Protein AF-A0A950DC58-F1 (afdb_monomer_lite)

Secondary structure (DSSP, 8-state):
--HHHHHHHHHHHHHHH---HHHHHHHHT--HHHHH------TTHHHHHHHHHHHHHH-TT--HHHHHHHHHHTT----HHHHHH-

Sequence (86 aa):
MSPDQQRAAADYLSEHYGVSQRRICRVMGRSRSVLRYSRTYRADEPALERDMKRLARRHPRYGYRRIHALLLRAGWSVNLKRVRRL

Foldseek 3Di:
DDLVVLLVQLVVCCVPPVDDSVVSCVVVVHDPCSNPDDDDDDPCVVVLVVLLVVVCVVPVPDDLVVSVVVCVVVVDPDDSVVSNVD

Structure (mmCIF, N/CA/C/O backbone):
data_AF-A0A950DC58-F1
#
_entry.id   AF-A0A950DC58-F1
#
loop_
_atom_site.group_PDB
_atom_site.id
_atom_site.type_symbol
_atom_site.label_atom_id
_atom_site.label_alt_id
_atom_site.label_comp_id
_atom_site.label_asym_id
_atom_site.label_entity_id
_atom_site.label_seq_id
_atom_site.pdbx_PDB_ins_code
_atom_site.Cartn_x
_atom_site.Cartn_y
_atom_site.Cartn_z
_atom_site.occupancy
_atom_site.B_iso_or_equiv
_atom_site.auth_seq_id
_atom_site.auth_comp_id
_atom_site.auth_asym_id
_atom_site.auth_atom_id
_atom_site.pdbx_PDB_model_num
ATOM 1 N N . MET A 1 1 ? 3.594 -5.425 22.046 1.00 70.25 1 MET A N 1
ATOM 2 C CA . MET A 1 1 ? 2.499 -5.823 21.134 1.00 70.25 1 MET A CA 1
ATOM 3 C C . MET A 1 1 ? 2.479 -4.914 19.920 1.00 70.25 1 MET A C 1
ATOM 5 O O . MET A 1 1 ? 2.388 -3.701 20.102 1.00 70.25 1 MET A O 1
ATOM 9 N N . SER A 1 2 ? 2.548 -5.481 18.716 1.00 84.12 2 SER A N 1
ATOM 10 C CA . SER A 1 2 ? 2.392 -4.735 17.460 1.00 84.12 2 SER A CA 1
ATOM 11 C C . SER A 1 2 ? 0.956 -4.199 17.297 1.00 84.12 2 SER A C 1
ATOM 13 O O . SER A 1 2 ? 0.038 -4.708 17.947 1.00 84.12 2 SER A O 1
ATOM 15 N N . PRO A 1 3 ? 0.720 -3.184 16.444 1.00 83.88 3 PRO A N 1
ATOM 16 C CA . PRO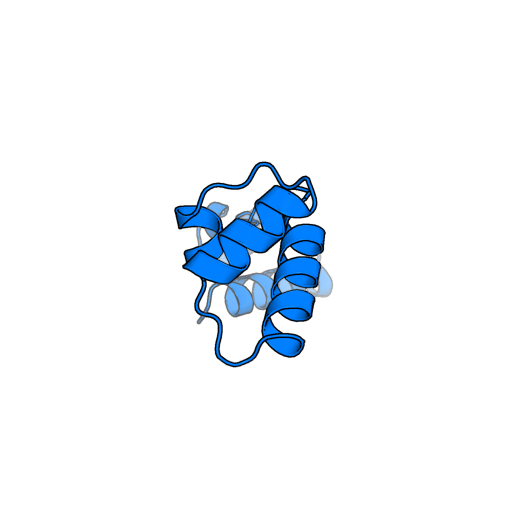 A 1 3 ? -0.632 -2.705 16.145 1.00 83.88 3 PRO A CA 1
ATOM 17 C C . PRO A 1 3 ? -1.567 -3.811 15.639 1.00 83.88 3 PRO A C 1
ATOM 19 O O . PRO A 1 3 ? -2.731 -3.844 16.025 1.00 83.88 3 PRO A O 1
ATOM 22 N N . ASP A 1 4 ? -1.053 -4.758 14.849 1.00 85.94 4 ASP A N 1
ATOM 23 C CA . ASP A 1 4 ? -1.846 -5.884 14.343 1.00 85.94 4 ASP A CA 1
ATOM 24 C C . ASP A 1 4 ? -2.240 -6.857 15.459 1.00 85.94 4 ASP A C 1
ATOM 26 O O . ASP A 1 4 ? -3.394 -7.269 15.530 1.00 85.94 4 ASP A O 1
ATOM 30 N N . GLN A 1 5 ? -1.337 -7.138 16.408 1.00 88.12 5 GLN A N 1
ATOM 31 C CA . GLN A 1 5 ? -1.670 -7.926 17.602 1.00 88.12 5 GLN A CA 1
ATOM 32 C C . GLN A 1 5 ? -2.739 -7.240 18.464 1.00 88.12 5 GLN A C 1
ATOM 34 O O . GLN A 1 5 ? -3.565 -7.909 19.077 1.00 88.12 5 GLN A O 1
ATOM 39 N N . GLN A 1 6 ? -2.736 -5.904 18.527 1.00 87.06 6 GLN A N 1
ATOM 40 C CA . GLN A 1 6 ? -3.758 -5.155 19.262 1.00 87.06 6 GLN A CA 1
ATOM 41 C C . GLN A 1 6 ? -5.123 -5.219 18.571 1.00 87.06 6 GLN A C 1
ATOM 43 O O . GLN A 1 6 ? -6.131 -5.344 19.259 1.00 87.06 6 GLN A O 1
ATOM 48 N N . ARG A 1 7 ? -5.171 -5.158 17.234 1.00 87.44 7 ARG 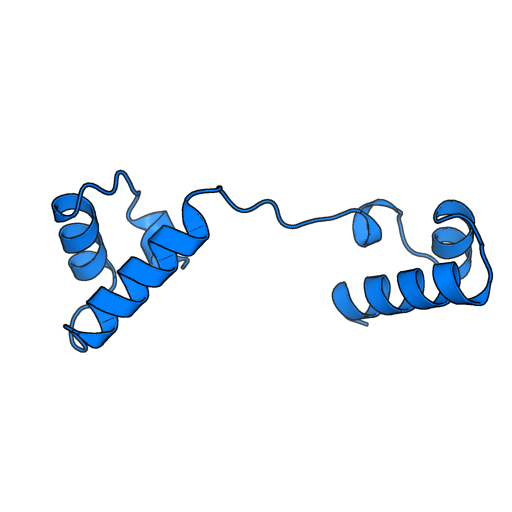A N 1
ATOM 49 C CA . ARG A 1 7 ? -6.425 -5.341 16.488 1.00 87.44 7 ARG A CA 1
ATOM 50 C C . ARG A 1 7 ? -6.972 -6.753 16.658 1.00 87.44 7 ARG A C 1
ATOM 52 O O . ARG A 1 7 ? -8.109 -6.884 17.080 1.00 87.44 7 ARG A O 1
ATOM 59 N N . ALA A 1 8 ? -6.132 -7.774 16.488 1.00 89.62 8 ALA A N 1
ATOM 60 C CA . ALA A 1 8 ? -6.536 -9.167 16.682 1.00 89.62 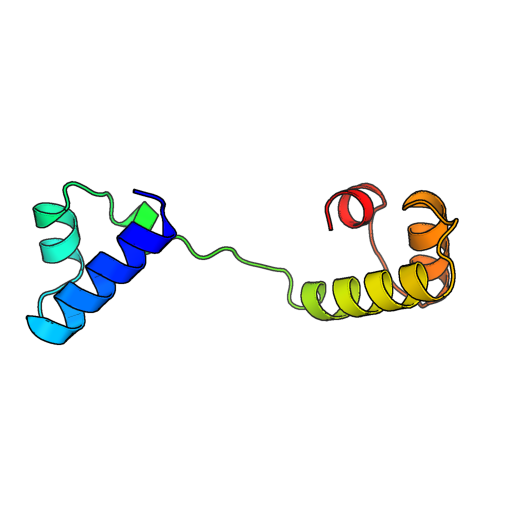8 ALA A CA 1
ATOM 61 C C . ALA A 1 8 ? -7.099 -9.426 18.092 1.00 89.62 8 ALA A C 1
ATOM 63 O O . ALA A 1 8 ? -8.130 -10.072 18.245 1.00 89.62 8 ALA A O 1
ATOM 64 N N . ALA A 1 9 ? -6.464 -8.869 19.131 1.00 90.88 9 ALA A N 1
ATOM 65 C CA . ALA A 1 9 ? -6.978 -8.959 20.496 1.00 90.88 9 ALA A CA 1
ATOM 66 C C . ALA A 1 9 ? -8.318 -8.222 20.675 1.00 90.88 9 ALA A C 1
ATOM 68 O O . ALA A 1 9 ? -9.192 -8.701 21.393 1.00 90.88 9 ALA A O 1
ATOM 69 N N . ALA A 1 10 ? -8.498 -7.066 20.031 1.00 90.19 10 ALA A N 1
ATOM 70 C CA . ALA A 1 10 ? -9.760 -6.337 20.074 1.00 90.19 10 ALA A CA 1
ATOM 71 C C . ALA A 1 10 ? -10.888 -7.089 19.351 1.00 90.19 10 ALA A C 1
ATOM 73 O O . ALA A 1 10 ? -11.997 -7.149 19.876 1.00 90.19 10 ALA A O 1
ATOM 74 N N . ASP A 1 11 ? -10.600 -7.687 18.196 1.00 90.81 11 ASP A N 1
ATOM 75 C CA . ASP A 1 11 ? -11.562 -8.478 17.427 1.00 90.81 11 ASP A CA 1
ATOM 76 C C . ASP A 1 11 ? -11.993 -9.718 18.223 1.00 90.81 11 ASP A C 1
ATOM 78 O O . ASP A 1 11 ? -13.190 -9.930 18.416 1.00 90.81 11 ASP A O 1
ATOM 82 N N . TYR A 1 12 ? -11.034 -10.436 18.823 1.00 93.00 12 TYR A N 1
ATOM 83 C CA . TYR A 1 12 ? -11.302 -11.560 19.727 1.00 93.00 12 TYR A CA 1
ATOM 84 C C . TYR A 1 12 ? -12.235 -11.172 20.885 1.00 93.00 12 TYR A C 1
ATOM 86 O O . TYR A 1 12 ? -13.211 -11.865 21.168 1.00 93.00 12 TYR A O 1
ATOM 94 N N . LEU A 1 13 ? -11.972 -10.038 21.546 1.00 92.81 13 LEU A N 1
ATOM 95 C CA . LEU A 1 13 ? -12.807 -9.559 22.651 1.00 92.81 13 LEU A CA 1
ATOM 96 C C . LEU A 1 13 ? -14.215 -9.156 22.192 1.00 92.81 13 LEU A C 1
ATOM 98 O O . LEU A 1 13 ? -15.181 -9.356 22.929 1.00 92.81 13 LEU A O 1
ATOM 102 N N . SER A 1 14 ? -14.337 -8.576 20.998 1.00 90.94 14 SER A N 1
ATOM 103 C CA . SER A 1 14 ? -15.632 -8.215 20.423 1.00 90.94 14 SER A CA 1
ATOM 104 C C . SER A 1 14 ? -16.465 -9.454 20.104 1.00 90.94 14 SER A C 1
ATOM 106 O O . SER A 1 14 ? -17.656 -9.466 20.402 1.00 90.94 14 SER A O 1
ATOM 108 N N . GLU A 1 15 ? -15.845 -10.481 19.523 1.00 93.00 15 GLU A N 1
ATOM 109 C CA . GLU A 1 15 ? -16.504 -11.719 19.104 1.00 93.00 15 GLU A CA 1
ATOM 110 C C . GLU A 1 15 ? -16.907 -12.596 20.297 1.00 93.00 15 GLU A C 1
ATOM 112 O O . GLU A 1 15 ? -18.050 -13.033 20.374 1.00 93.00 15 GLU A O 1
ATOM 117 N N . HIS A 1 16 ? -16.012 -12.798 21.272 1.00 95.38 16 HIS A N 1
ATOM 118 C CA . HIS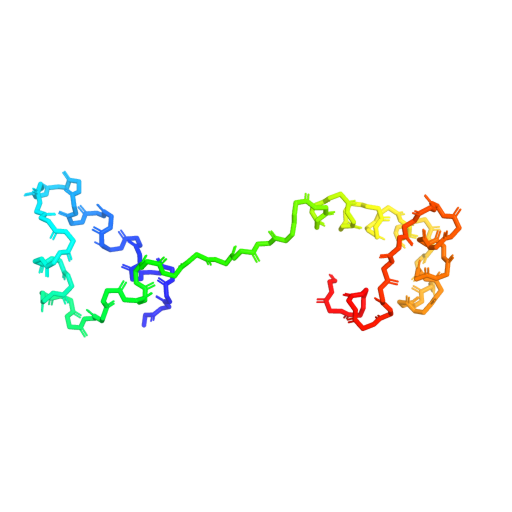 A 1 16 ? -16.288 -13.674 22.419 1.00 95.38 16 HIS A CA 1
ATOM 119 C C . HIS A 1 16 ? -17.206 -13.055 23.477 1.00 95.38 16 HIS A C 1
ATOM 121 O O . HIS A 1 16 ? -17.931 -13.779 24.154 1.00 95.38 16 HIS A O 1
ATOM 127 N N . TYR A 1 17 ? -17.170 -11.730 23.658 1.00 92.69 17 TYR A N 1
ATOM 128 C CA . TYR A 1 17 ? -17.891 -11.071 24.756 1.00 92.69 17 TYR A CA 1
ATOM 129 C C . TYR A 1 17 ? -18.993 -10.112 24.287 1.00 92.69 17 TYR A C 1
ATOM 131 O O . TYR A 1 17 ? -19.672 -9.522 25.128 1.00 92.69 17 TYR A O 1
ATOM 139 N N . GLY A 1 18 ? -19.165 -9.896 22.975 1.00 90.75 18 GLY A N 1
ATOM 140 C CA . GLY A 1 18 ? -20.202 -9.010 22.424 1.00 90.75 18 GLY A CA 1
ATOM 141 C C . GLY A 1 18 ? -20.092 -7.551 22.890 1.00 90.75 18 GLY A C 1
ATOM 142 O O . GLY A 1 18 ? -21.072 -6.805 22.896 1.00 90.75 18 GLY A O 1
ATOM 143 N N . VAL A 1 19 ? -18.912 -7.127 23.351 1.00 91.81 19 VAL A N 1
ATOM 144 C CA . VAL A 1 19 ? -18.713 -5.808 23.960 1.00 91.81 19 VAL A CA 1
ATOM 145 C C . VAL A 1 19 ? -18.377 -4.746 22.919 1.00 91.81 19 VAL A C 1
ATOM 147 O O . VAL A 1 19 ? -17.640 -4.972 21.967 1.00 91.81 19 VAL A O 1
ATOM 150 N N . SER A 1 20 ? -18.859 -3.520 23.139 1.00 90.25 20 SER A N 1
ATOM 151 C CA . SER A 1 20 ? -18.539 -2.404 22.241 1.00 90.25 20 SER A CA 1
ATOM 152 C C . SER A 1 20 ? -17.035 -2.097 22.193 1.00 90.25 20 SER A C 1
ATOM 154 O O . SER A 1 20 ? -16.339 -2.142 23.213 1.00 90.25 20 SER A O 1
ATOM 156 N N . GLN A 1 21 ? -16.560 -1.615 21.039 1.00 88.25 21 GLN A N 1
ATOM 157 C CA . GLN A 1 21 ? -15.178 -1.149 20.844 1.00 88.25 21 GLN A CA 1
ATOM 158 C C . GLN A 1 21 ? -14.719 -0.152 21.928 1.00 88.25 21 GLN A C 1
ATOM 160 O O . GLN A 1 21 ? -13.555 -0.140 22.318 1.00 88.25 21 GLN A O 1
ATOM 165 N N . ARG A 1 22 ? -15.631 0.679 22.461 1.00 91.19 22 ARG A N 1
ATOM 166 C CA . ARG A 1 22 ? -15.325 1.622 23.555 1.00 91.19 22 ARG A CA 1
ATOM 167 C C . ARG A 1 22 ? -14.893 0.898 24.835 1.00 91.19 22 ARG A C 1
ATOM 169 O O . ARG A 1 22 ? -13.943 1.338 25.479 1.00 91.19 22 ARG A O 1
ATOM 176 N N . ARG A 1 23 ? -15.584 -0.187 25.199 1.00 92.62 23 ARG A N 1
ATOM 177 C CA . ARG A 1 23 ? -15.268 -1.002 26.381 1.00 92.62 23 ARG A CA 1
ATOM 178 C C . ARG A 1 23 ? -13.958 -1.762 26.169 1.00 92.62 23 ARG A C 1
ATOM 180 O O . ARG A 1 23 ? -13.108 -1.722 27.050 1.00 92.62 23 ARG A O 1
ATOM 187 N N . ILE A 1 24 ? -13.758 -2.326 24.979 1.00 92.75 24 ILE A N 1
ATOM 188 C CA . ILE A 1 24 ? -12.515 -3.010 24.585 1.00 92.75 24 ILE A CA 1
ATOM 189 C C . ILE A 1 24 ? -11.305 -2.077 24.721 1.00 92.75 24 ILE A C 1
ATOM 191 O O . ILE A 1 24 ? -10.350 -2.402 25.420 1.00 92.75 24 ILE A O 1
ATOM 195 N N . CYS A 1 25 ? -11.367 -0.869 24.146 1.00 91.94 25 CYS A N 1
ATOM 196 C CA . CYS A 1 25 ? -10.297 0.127 24.269 1.00 91.94 25 CYS A CA 1
ATOM 197 C C . CYS A 1 25 ? -9.950 0.467 25.723 1.00 91.94 25 CYS A C 1
ATOM 199 O O . CYS A 1 25 ? -8.774 0.619 26.047 1.00 91.94 25 CYS A O 1
ATOM 201 N N . ARG A 1 26 ? -10.968 0.600 26.587 1.00 92.25 26 ARG A N 1
ATOM 202 C CA . ARG A 1 26 ? -10.780 0.925 28.006 1.00 92.25 26 ARG A CA 1
ATOM 203 C C . ARG A 1 26 ? -10.064 -0.206 28.744 1.00 92.25 26 ARG A C 1
ATOM 205 O O . ARG A 1 26 ? -9.134 0.079 29.484 1.00 92.25 26 ARG A O 1
ATOM 212 N N . VAL A 1 27 ? -10.457 -1.457 28.500 1.00 91.88 27 VAL A N 1
ATOM 213 C CA . VAL A 1 27 ? -9.820 -2.644 29.097 1.00 91.88 27 VAL A CA 1
ATOM 214 C C . VAL A 1 27 ? -8.381 -2.807 28.605 1.00 91.88 27 VAL A C 1
ATOM 216 O O . VAL A 1 27 ? -7.485 -3.077 29.393 1.00 91.88 27 VAL A O 1
ATOM 219 N N . MET A 1 28 ? -8.135 -2.585 27.313 1.00 89.94 28 MET A N 1
ATOM 220 C CA . MET A 1 28 ? -6.801 -2.723 26.722 1.00 89.94 28 MET A CA 1
ATOM 221 C C . MET A 1 28 ? -5.856 -1.542 27.008 1.00 89.94 28 MET A C 1
ATOM 223 O O . MET A 1 28 ? -4.680 -1.612 26.653 1.00 89.94 28 MET A O 1
ATOM 227 N N . GLY A 1 29 ? -6.352 -0.427 27.558 1.00 90.56 29 GLY A N 1
ATOM 228 C CA . GLY A 1 29 ? -5.564 0.801 27.724 1.00 90.56 29 GLY A CA 1
ATOM 229 C C . GLY A 1 29 ? -5.077 1.395 26.394 1.00 90.56 29 GLY A C 1
ATOM 230 O O . GLY A 1 29 ? -3.997 1.985 26.325 1.00 90.56 29 GLY A O 1
ATOM 231 N N . ARG A 1 30 ? -5.836 1.206 25.304 1.00 88.69 30 ARG A N 1
ATOM 232 C CA . ARG A 1 30 ? -5.481 1.676 23.952 1.00 88.69 30 ARG A CA 1
ATOM 233 C C . ARG A 1 30 ? -6.470 2.710 23.442 1.00 88.69 30 ARG A C 1
ATOM 235 O O . ARG A 1 30 ? -7.671 2.629 23.692 1.00 88.69 30 ARG A O 1
ATOM 242 N N . SER A 1 31 ? -5.972 3.678 22.674 1.00 86.88 31 SER A N 1
ATOM 243 C CA . SER A 1 31 ? -6.841 4.643 22.008 1.00 86.88 31 SER A CA 1
ATOM 244 C C . SER A 1 31 ? -7.634 3.969 20.883 1.00 86.88 31 SER A C 1
ATOM 246 O O . SER A 1 31 ? -7.157 3.073 20.184 1.00 86.88 31 SER A O 1
ATOM 248 N N . ARG A 1 32 ? -8.854 4.461 20.647 1.00 88.31 32 ARG A N 1
ATOM 249 C CA . ARG A 1 32 ? -9.696 4.021 19.521 1.00 88.31 32 ARG A CA 1
ATOM 250 C C . ARG A 1 32 ? -9.029 4.259 18.165 1.00 88.31 32 ARG A C 1
ATOM 252 O O . ARG A 1 32 ? -9.324 3.531 17.226 1.00 88.31 32 ARG A O 1
ATOM 259 N N . SER A 1 33 ? -8.157 5.265 18.055 1.00 87.50 33 SER A N 1
ATOM 260 C CA . SER A 1 33 ? -7.453 5.578 16.808 1.00 87.50 33 SER A CA 1
ATOM 261 C C . SER A 1 33 ? -6.529 4.449 16.372 1.00 87.50 33 SER A C 1
ATOM 263 O O . SER A 1 33 ? -6.479 4.169 15.184 1.00 87.50 33 SER A O 1
ATOM 265 N N . VAL A 1 34 ? -5.874 3.745 17.302 1.00 84.94 34 VAL A N 1
ATOM 266 C CA . VAL A 1 34 ? -5.005 2.606 16.962 1.00 84.94 34 VAL A CA 1
ATOM 267 C C . VAL A 1 34 ? -5.813 1.460 16.354 1.00 84.94 34 VAL A C 1
ATOM 269 O O . VAL A 1 34 ? -5.437 0.924 15.314 1.00 84.94 34 VAL A O 1
ATOM 272 N N . LEU A 1 35 ? -6.957 1.127 16.958 1.00 84.12 35 LEU A N 1
ATOM 273 C CA . LEU A 1 35 ? -7.816 0.048 16.463 1.00 84.12 35 LEU A CA 1
ATOM 274 C C . LEU A 1 35 ? -8.552 0.423 15.170 1.00 84.12 35 LEU A C 1
ATOM 276 O O . LEU A 1 35 ? -8.791 -0.436 14.333 1.00 84.12 35 LEU A O 1
ATOM 280 N N . ARG A 1 36 ? -8.899 1.703 14.988 1.00 86.50 36 ARG A N 1
ATOM 281 C CA . ARG A 1 36 ? -9.589 2.205 13.786 1.00 86.50 36 ARG A CA 1
ATOM 282 C C . ARG A 1 36 ? -8.660 2.558 12.636 1.00 86.50 36 ARG A C 1
ATOM 284 O O . ARG A 1 36 ? -9.142 2.764 11.528 1.00 86.50 36 ARG A O 1
ATOM 291 N N . TYR A 1 37 ? -7.364 2.699 12.893 1.00 84.50 37 TYR A N 1
ATOM 292 C CA . TYR A 1 37 ? -6.412 3.050 11.854 1.00 84.50 37 TYR A CA 1
ATOM 293 C C . TYR A 1 37 ? -6.404 1.947 10.799 1.00 84.50 37 TYR A C 1
ATOM 295 O O . TYR A 1 37 ? -6.004 0.823 11.087 1.00 84.50 37 TYR A O 1
ATOM 303 N N . SER A 1 38 ? -6.818 2.275 9.584 1.00 75.31 38 SER A N 1
ATOM 304 C CA . SER A 1 38 ? -6.655 1.445 8.399 1.00 75.31 38 SER A CA 1
ATOM 305 C C . SER A 1 38 ? -5.703 2.164 7.452 1.00 75.31 38 SER A C 1
ATOM 307 O O . SER A 1 38 ? -5.758 3.383 7.279 1.00 75.31 38 SER A O 1
ATOM 309 N N . ARG A 1 39 ? -4.759 1.420 6.872 1.00 75.94 39 ARG A N 1
ATOM 310 C CA . ARG A 1 39 ? -3.834 1.998 5.902 1.00 75.94 39 ARG A CA 1
ATOM 311 C C . ARG A 1 39 ? -4.592 2.178 4.592 1.00 75.94 39 ARG A C 1
ATOM 313 O O . ARG A 1 39 ? -4.902 1.199 3.922 1.00 75.94 39 ARG A O 1
ATOM 320 N N . THR A 1 40 ? -4.915 3.419 4.248 1.00 76.56 40 THR A N 1
ATOM 321 C CA . THR A 1 40 ? -5.570 3.730 2.977 1.00 76.56 40 THR A CA 1
ATOM 322 C C . THR A 1 40 ? -4.541 3.673 1.855 1.00 76.56 40 THR A C 1
ATOM 324 O O . THR A 1 40 ? -3.650 4.521 1.777 1.00 76.56 40 THR A O 1
ATOM 327 N N . TYR A 1 41 ? -4.658 2.667 0.995 1.00 77.38 41 TYR A N 1
ATOM 328 C CA . TYR A 1 41 ? -3.898 2.580 -0.249 1.00 77.38 41 TYR A CA 1
ATOM 329 C C . TYR A 1 41 ? -4.654 3.290 -1.365 1.00 77.38 41 TYR A C 1
ATOM 331 O O . TYR A 1 41 ? -5.885 3.385 -1.334 1.00 77.38 41 TYR A O 1
ATOM 339 N N . ARG A 1 42 ? -3.936 3.787 -2.374 1.00 82.75 42 ARG A N 1
ATOM 340 C CA . ARG A 1 42 ? -4.625 4.241 -3.587 1.00 82.75 42 ARG A CA 1
ATOM 341 C C . ARG A 1 42 ? -5.181 3.019 -4.321 1.00 82.75 42 ARG A C 1
ATOM 343 O O . ARG A 1 42 ? -4.541 1.972 -4.340 1.00 82.75 42 ARG A O 1
ATOM 350 N N . ALA A 1 43 ? -6.341 3.159 -4.958 1.00 85.06 43 ALA A N 1
ATOM 351 C CA . ALA A 1 43 ? -6.985 2.056 -5.679 1.00 85.06 43 ALA A CA 1
ATOM 352 C C . ALA A 1 43 ? -6.085 1.433 -6.769 1.00 85.06 43 ALA A C 1
ATOM 354 O O . ALA A 1 43 ? -6.188 0.246 -7.058 1.00 85.06 43 ALA A O 1
ATOM 355 N N . ASP A 1 44 ? -5.170 2.224 -7.336 1.00 88.44 44 ASP A N 1
ATOM 356 C CA . ASP A 1 44 ? -4.221 1.816 -8.375 1.00 88.44 44 ASP A CA 1
ATOM 357 C C . ASP A 1 44 ? -2.957 1.120 -7.829 1.00 88.44 44 ASP A C 1
ATOM 359 O O . ASP A 1 44 ? -2.180 0.554 -8.596 1.00 88.44 44 ASP A O 1
ATOM 363 N N . GLU A 1 45 ? -2.728 1.143 -6.514 1.00 89.00 45 GLU A N 1
ATOM 364 C CA . GLU A 1 45 ? -1.499 0.655 -5.877 1.00 89.00 45 GLU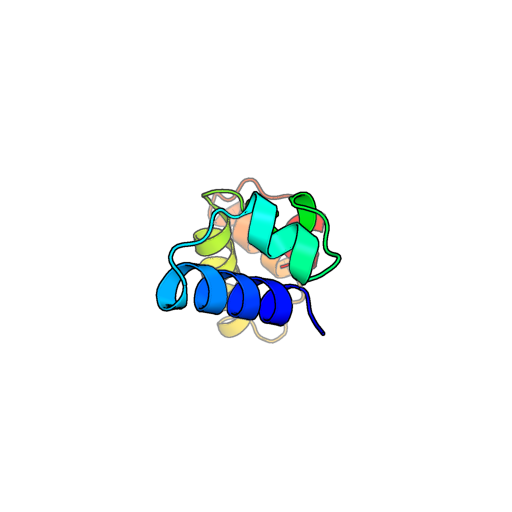 A CA 1
ATOM 365 C C . GLU A 1 45 ? -1.259 -0.851 -6.071 1.00 89.00 45 GLU A C 1
ATOM 367 O O . GLU A 1 45 ? -0.145 -1.213 -6.458 1.00 89.00 45 GLU A O 1
ATOM 372 N N . PRO A 1 46 ? -2.268 -1.739 -5.941 1.00 90.50 46 PRO A N 1
ATOM 373 C CA . PRO A 1 46 ? -2.076 -3.162 -6.216 1.00 90.50 46 PRO A CA 1
ATOM 374 C C . PRO A 1 46 ? -1.701 -3.446 -7.676 1.00 90.50 46 PRO A C 1
ATOM 376 O O . PRO A 1 46 ? -0.895 -4.336 -7.951 1.00 90.50 46 PRO A O 1
ATOM 379 N N . ALA A 1 47 ? -2.279 -2.703 -8.624 1.00 93.00 47 ALA A N 1
ATOM 380 C CA . ALA A 1 47 ? -1.963 -2.845 -10.043 1.00 93.00 47 ALA A CA 1
ATOM 381 C C . ALA A 1 47 ? -0.544 -2.335 -10.346 1.00 93.00 47 ALA A C 1
ATOM 383 O O . ALA A 1 47 ? 0.224 -3.022 -11.022 1.00 93.00 47 ALA A O 1
ATOM 384 N N . LEU A 1 48 ? -0.159 -1.199 -9.760 1.00 94.31 48 LEU A N 1
ATOM 385 C CA . LEU A 1 48 ? 1.183 -0.637 -9.883 1.00 94.31 48 LEU A CA 1
ATOM 386 C C . LEU A 1 48 ? 2.254 -1.590 -9.338 1.00 94.31 48 LEU A C 1
ATOM 388 O O . LEU A 1 48 ? 3.265 -1.821 -10.000 1.00 94.31 48 LEU A O 1
ATOM 392 N N . GLU A 1 49 ? 2.034 -2.182 -8.162 1.00 94.19 49 GLU A N 1
ATOM 393 C CA . GLU A 1 49 ? 2.962 -3.161 -7.590 1.00 94.19 49 GLU A CA 1
ATOM 394 C C . GLU A 1 49 ? 3.124 -4.405 -8.469 1.00 94.19 49 GLU A C 1
ATOM 396 O O . GLU A 1 49 ? 4.239 -4.910 -8.634 1.00 94.19 49 GLU A O 1
ATOM 401 N N . ARG A 1 50 ? 2.024 -4.927 -9.028 1.00 95.12 50 ARG A N 1
ATOM 402 C CA . ARG A 1 50 ? 2.068 -6.091 -9.929 1.00 95.12 50 ARG A CA 1
ATOM 403 C C . ARG A 1 50 ? 2.906 -5.786 -11.165 1.00 95.12 50 ARG A C 1
ATOM 405 O O . ARG A 1 50 ? 3.763 -6.591 -11.535 1.00 95.12 50 ARG A O 1
ATOM 412 N N . ASP A 1 51 ? 2.706 -4.616 -11.758 1.00 95.75 51 ASP A N 1
ATOM 413 C CA . ASP A 1 51 ? 3.449 -4.158 -12.928 1.00 95.75 51 ASP A CA 1
ATOM 414 C C . ASP A 1 51 ? 4.930 -3.929 -12.614 1.00 95.75 51 ASP A C 1
ATOM 416 O O . ASP A 1 51 ? 5.799 -4.391 -13.358 1.00 95.75 51 ASP A O 1
ATOM 420 N N . MET A 1 52 ? 5.236 -3.308 -11.472 1.00 95.31 52 MET A N 1
ATOM 421 C CA . MET A 1 52 ? 6.601 -3.161 -10.966 1.00 95.31 52 MET A CA 1
ATOM 422 C C . MET A 1 52 ? 7.297 -4.513 -10.804 1.00 95.31 52 MET A C 1
ATOM 424 O O . MET A 1 52 ? 8.393 -4.707 -11.334 1.00 95.31 52 MET A O 1
ATOM 428 N N . LYS A 1 53 ? 6.654 -5.469 -10.122 1.00 95.06 53 LYS A N 1
ATOM 429 C CA . LYS A 1 53 ? 7.186 -6.824 -9.908 1.00 95.06 53 LYS A CA 1
ATOM 430 C C . LYS A 1 53 ? 7.394 -7.552 -11.237 1.00 95.06 53 LYS A C 1
ATOM 432 O O . LYS A 1 53 ? 8.424 -8.201 -11.418 1.00 95.06 53 LYS A O 1
ATOM 437 N N . ARG A 1 54 ? 6.468 -7.414 -12.193 1.00 96.81 54 ARG A N 1
ATOM 438 C CA . ARG A 1 54 ? 6.602 -7.974 -13.548 1.00 96.81 54 ARG A CA 1
ATOM 439 C C . ARG A 1 54 ? 7.828 -7.410 -14.270 1.00 96.81 54 ARG A C 1
ATOM 441 O O . ARG A 1 54 ? 8.619 -8.179 -14.814 1.00 96.81 54 ARG A O 1
ATOM 448 N N . LEU A 1 55 ? 8.010 -6.089 -14.258 1.00 96.06 55 LEU A N 1
ATOM 449 C CA . LEU A 1 55 ? 9.144 -5.429 -14.912 1.00 96.06 55 LEU A CA 1
ATOM 450 C C . LEU A 1 55 ? 10.478 -5.766 -14.238 1.00 96.06 55 LEU A C 1
ATOM 452 O O . LEU A 1 55 ? 11.456 -6.018 -14.937 1.00 96.06 55 LEU A O 1
ATOM 456 N N . ALA A 1 56 ? 10.514 -5.834 -12.905 1.00 95.06 56 ALA A N 1
ATOM 457 C CA . ALA A 1 56 ? 11.707 -6.212 -12.151 1.00 95.06 56 ALA A CA 1
ATOM 458 C C . ALA A 1 56 ? 12.138 -7.657 -12.446 1.00 95.06 56 ALA A C 1
ATOM 460 O O . ALA A 1 56 ? 13.317 -7.913 -12.669 1.00 95.06 56 ALA A O 1
ATOM 461 N N . ARG A 1 57 ? 11.182 -8.595 -12.535 1.00 95.94 57 ARG A N 1
ATOM 462 C CA . ARG A 1 57 ? 11.464 -9.987 -12.928 1.00 95.94 57 ARG A CA 1
ATOM 463 C C . ARG A 1 57 ? 11.987 -10.091 -14.360 1.00 95.94 57 ARG A C 1
ATOM 465 O O . ARG A 1 57 ? 12.909 -10.855 -14.614 1.00 95.94 57 ARG A O 1
ATOM 472 N N . ARG A 1 58 ? 11.425 -9.311 -15.290 1.00 96.94 58 ARG A N 1
ATOM 473 C CA . ARG A 1 58 ? 11.874 -9.280 -16.693 1.00 96.94 58 ARG A CA 1
ATOM 474 C C . ARG A 1 58 ? 13.243 -8.614 -16.860 1.00 96.94 58 ARG A C 1
ATOM 476 O O . ARG A 1 58 ? 13.985 -8.968 -17.771 1.00 96.94 58 ARG A O 1
ATOM 483 N N . HIS A 1 59 ? 13.583 -7.665 -15.989 1.00 95.31 59 HIS A N 1
ATOM 484 C CA . HIS A 1 59 ? 14.836 -6.913 -16.037 1.00 95.31 59 HIS A CA 1
ATOM 485 C C . HIS A 1 59 ? 15.553 -6.896 -14.672 1.00 95.31 59 HIS A C 1
ATOM 487 O O . HIS A 1 59 ? 15.606 -5.850 -14.025 1.00 95.31 59 HIS A O 1
ATOM 493 N N . PRO A 1 60 ? 16.185 -8.006 -14.243 1.00 93.25 60 PRO A N 1
ATOM 494 C CA . PRO A 1 60 ? 16.749 -8.126 -12.891 1.00 93.25 60 PRO A CA 1
ATOM 495 C C . PRO A 1 60 ? 17.858 -7.115 -12.562 1.00 93.25 60 PRO A C 1
ATOM 497 O O . PRO A 1 60 ? 18.050 -6.745 -11.411 1.00 93.25 60 PRO A O 1
ATOM 500 N N . ARG A 1 61 ? 18.593 -6.640 -13.578 1.00 96.69 61 ARG A N 1
ATOM 501 C CA . ARG A 1 61 ? 19.660 -5.634 -13.418 1.00 96.69 61 ARG A CA 1
ATOM 502 C C . ARG A 1 61 ? 19.129 -4.199 -13.331 1.00 96.69 61 ARG A C 1
ATOM 504 O O . ARG A 1 61 ? 19.911 -3.263 -13.174 1.00 96.69 61 ARG A O 1
ATOM 511 N N . TYR A 1 62 ? 17.830 -3.983 -13.537 1.00 96.06 62 TYR A N 1
ATOM 512 C CA . TYR A 1 62 ? 17.264 -2.640 -13.576 1.00 96.06 62 TYR A CA 1
ATOM 513 C C . TYR A 1 62 ? 16.909 -2.181 -12.167 1.00 96.06 62 TYR A C 1
ATOM 515 O O . TYR A 1 62 ? 16.055 -2.755 -11.502 1.00 96.06 62 TYR A O 1
ATOM 523 N N . GLY A 1 63 ? 17.528 -1.082 -11.739 1.00 93.69 63 GLY A N 1
ATOM 524 C CA . GLY A 1 63 ? 17.097 -0.364 -10.545 1.00 93.69 63 GLY A CA 1
ATOM 525 C C . GLY A 1 63 ? 15.789 0.404 -10.765 1.00 93.69 63 GLY A C 1
ATOM 526 O O . GLY A 1 63 ? 15.346 0.622 -11.899 1.00 93.69 63 GLY A O 1
ATOM 527 N N . TYR A 1 64 ? 15.214 0.908 -9.671 1.00 94.88 64 TYR A N 1
ATOM 528 C CA . TYR A 1 64 ? 13.909 1.585 -9.655 1.00 94.88 64 TYR A CA 1
ATOM 529 C C . TYR A 1 64 ? 13.779 2.752 -10.654 1.00 94.88 64 TYR A C 1
ATOM 531 O O . TYR A 1 64 ? 12.688 3.003 -11.153 1.00 94.88 64 TYR A O 1
ATOM 539 N N . ARG A 1 65 ? 14.876 3.444 -11.004 1.00 96.12 65 ARG A N 1
ATOM 540 C CA . ARG A 1 65 ? 14.872 4.517 -12.021 1.00 96.12 65 ARG A CA 1
ATOM 541 C C . ARG A 1 65 ? 14.538 4.002 -13.423 1.00 96.12 65 ARG A C 1
ATOM 543 O O . ARG A 1 65 ? 13.778 4.638 -14.144 1.00 96.12 65 ARG A O 1
ATOM 550 N N . ARG A 1 66 ? 15.077 2.840 -13.810 1.00 97.06 66 ARG A N 1
ATOM 551 C CA . ARG A 1 66 ? 14.760 2.220 -15.107 1.00 97.06 66 ARG A CA 1
ATOM 552 C C . ARG A 1 66 ? 13.368 1.596 -15.098 1.00 97.06 66 ARG A C 1
ATOM 554 O O . ARG A 1 66 ? 12.659 1.709 -16.090 1.00 97.06 66 ARG A O 1
ATOM 561 N N . ILE A 1 67 ? 12.955 1.005 -13.975 1.00 96.94 67 ILE A N 1
ATOM 562 C CA . ILE A 1 67 ? 11.582 0.509 -13.802 1.00 96.94 67 ILE A CA 1
ATOM 563 C C . ILE A 1 67 ? 10.573 1.657 -13.915 1.00 96.94 67 ILE A C 1
ATOM 565 O O . ILE A 1 67 ? 9.590 1.526 -14.633 1.00 96.94 67 ILE A O 1
ATOM 569 N N . HIS A 1 68 ? 10.847 2.811 -13.301 1.00 97.31 68 HIS A N 1
ATOM 570 C CA . HIS A 1 68 ? 10.020 4.015 -13.428 1.00 97.31 68 HIS A CA 1
ATOM 571 C C . HIS A 1 68 ? 9.862 4.469 -14.883 1.00 97.31 68 HIS A C 1
ATOM 573 O O . HIS A 1 68 ? 8.740 4.694 -15.325 1.00 97.31 68 HIS A O 1
ATOM 579 N N . ALA A 1 69 ? 10.949 4.507 -15.658 1.00 97.19 69 ALA A N 1
ATOM 580 C CA . ALA A 1 69 ? 10.877 4.834 -17.082 1.00 97.19 69 ALA A CA 1
ATOM 581 C C . ALA A 1 69 ? 10.019 3.833 -17.883 1.00 97.19 69 ALA A C 1
ATOM 583 O O . ALA A 1 69 ? 9.288 4.232 -18.787 1.00 97.19 69 ALA A O 1
ATOM 584 N N . LEU A 1 70 ? 10.079 2.539 -17.551 1.00 97.12 70 LEU A N 1
ATOM 585 C CA . LEU A 1 70 ? 9.243 1.513 -18.184 1.00 97.12 70 LEU A CA 1
ATOM 586 C C . LEU A 1 70 ? 7.767 1.636 -17.790 1.00 97.12 70 LEU A C 1
ATOM 588 O O . LEU A 1 70 ? 6.904 1.446 -18.639 1.00 97.12 70 LEU A O 1
ATOM 592 N N . LEU A 1 71 ? 7.475 1.997 -16.539 1.00 96.69 71 LEU A N 1
ATOM 593 C CA . LEU A 1 71 ? 6.110 2.261 -16.084 1.00 96.69 71 LEU A CA 1
ATOM 594 C C . LEU A 1 71 ? 5.497 3.450 -16.830 1.00 96.69 71 LEU A C 1
ATOM 596 O O . LEU A 1 71 ? 4.379 3.331 -17.322 1.00 96.69 71 LEU A O 1
ATOM 600 N N . LEU A 1 72 ? 6.242 4.551 -16.989 1.00 97.25 72 LEU A N 1
ATOM 601 C CA . LEU A 1 72 ? 5.790 5.708 -17.772 1.00 97.25 72 LEU A CA 1
ATOM 602 C C . LEU A 1 72 ? 5.455 5.314 -19.219 1.00 97.25 72 LEU A C 1
ATOM 604 O O . LEU A 1 72 ? 4.415 5.703 -19.741 1.00 97.25 72 LEU A O 1
ATOM 608 N N . ARG A 1 73 ? 6.296 4.484 -19.854 1.00 96.31 73 ARG A N 1
ATOM 609 C CA . ARG A 1 73 ? 6.039 3.955 -21.210 1.00 96.31 73 ARG A CA 1
ATOM 610 C C . ARG A 1 73 ? 4.836 3.014 -21.274 1.00 96.31 73 ARG A C 1
ATOM 612 O O . ARG A 1 73 ? 4.214 2.911 -22.321 1.00 96.31 73 ARG A O 1
ATOM 619 N N . ALA A 1 74 ? 4.515 2.340 -20.173 1.00 94.12 74 ALA A N 1
ATOM 620 C CA . ALA A 1 74 ? 3.324 1.507 -20.038 1.00 94.12 74 ALA A CA 1
ATOM 621 C C . ALA A 1 74 ? 2.053 2.317 -19.701 1.00 94.12 74 ALA A C 1
ATOM 623 O O . ALA A 1 74 ? 1.012 1.720 -19.448 1.00 94.12 74 ALA A O 1
ATOM 624 N N . GLY A 1 75 ? 2.127 3.656 -19.690 1.00 95.19 75 GLY A N 1
ATOM 625 C CA . GLY A 1 75 ? 0.984 4.545 -19.463 1.00 95.19 75 GLY A CA 1
ATOM 626 C C . GLY A 1 75 ? 0.738 4.918 -18.000 1.00 95.19 75 GLY A C 1
ATOM 627 O O . GLY A 1 75 ? -0.250 5.581 -17.693 1.00 95.19 75 GLY A O 1
ATOM 628 N N . TRP A 1 76 ? 1.621 4.530 -17.077 1.00 96.12 76 TRP A N 1
ATOM 629 C CA . TRP A 1 76 ? 1.479 4.893 -15.669 1.00 96.12 76 TRP A CA 1
ATOM 630 C C . TRP A 1 76 ? 1.884 6.342 -15.410 1.00 96.12 76 TRP A C 1
ATOM 632 O O . TRP A 1 76 ? 3.038 6.704 -15.604 1.00 96.12 76 TRP A O 1
ATOM 642 N N . SER A 1 77 ? 0.998 7.135 -14.812 1.00 94.19 77 SER A N 1
ATOM 643 C CA . SER A 1 77 ? 1.327 8.471 -14.291 1.00 94.19 77 SER A CA 1
ATOM 644 C C . SER A 1 77 ? 1.799 8.392 -12.836 1.00 94.19 77 SER A C 1
ATOM 646 O O . SER A 1 77 ? 1.055 8.692 -11.901 1.00 94.19 77 SER A O 1
ATOM 648 N N . VAL A 1 78 ? 3.043 7.948 -12.615 1.00 93.88 78 VAL A N 1
ATOM 649 C CA . VAL A 1 78 ? 3.601 7.738 -11.264 1.00 93.88 78 VAL A CA 1
ATOM 650 C C . VAL A 1 78 ? 4.883 8.527 -11.024 1.00 93.88 78 VAL A C 1
ATOM 652 O O . VAL A 1 78 ? 5.756 8.635 -11.882 1.00 93.88 78 VAL A O 1
ATOM 655 N N . ASN A 1 79 ? 5.028 9.067 -9.814 1.00 94.44 79 ASN A N 1
ATOM 656 C CA . ASN A 1 79 ? 6.248 9.758 -9.406 1.00 94.44 79 ASN A CA 1
ATOM 657 C C . ASN A 1 79 ? 7.360 8.749 -9.071 1.00 94.44 79 ASN A C 1
ATOM 659 O O . ASN A 1 79 ? 7.112 7.733 -8.417 1.00 94.44 79 ASN A O 1
ATOM 663 N N . LEU A 1 80 ? 8.604 9.080 -9.420 1.00 95.62 80 LEU A N 1
ATOM 664 C CA . LEU A 1 80 ? 9.790 8.293 -9.083 1.00 95.62 80 LEU A CA 1
ATOM 665 C C . LEU A 1 80 ? 9.908 7.988 -7.575 1.00 95.62 80 LEU A C 1
ATOM 667 O O . LEU A 1 80 ? 10.283 6.880 -7.196 1.00 95.62 80 LEU A O 1
ATOM 671 N N . LYS A 1 81 ? 9.542 8.939 -6.702 1.00 94.94 81 LYS A N 1
ATOM 672 C CA . LYS A 1 81 ? 9.533 8.745 -5.239 1.00 94.94 81 LYS A CA 1
ATOM 673 C C . LYS A 1 81 ? 8.560 7.644 -4.807 1.00 94.94 81 LYS A C 1
ATOM 675 O O . LYS A 1 81 ? 8.849 6.927 -3.856 1.00 94.94 81 LYS A O 1
ATOM 680 N N . ARG A 1 82 ? 7.423 7.504 -5.505 1.00 92.38 82 ARG A N 1
ATOM 681 C CA . ARG A 1 82 ? 6.429 6.453 -5.238 1.00 92.38 82 ARG A CA 1
ATOM 682 C C . ARG A 1 82 ? 6.995 5.087 -5.616 1.00 92.38 82 ARG A C 1
ATOM 684 O O . ARG A 1 82 ? 6.952 4.191 -4.789 1.00 92.38 82 ARG A O 1
ATOM 691 N N . VAL A 1 83 ? 7.597 4.971 -6.802 1.00 93.94 83 VAL A N 1
ATOM 692 C CA . VAL A 1 83 ? 8.223 3.725 -7.287 1.00 93.94 83 VAL A CA 1
ATOM 693 C C . VAL A 1 83 ? 9.388 3.281 -6.403 1.00 93.94 83 VAL A C 1
ATOM 695 O O . VAL A 1 83 ? 9.591 2.095 -6.227 1.00 93.94 83 VAL A O 1
ATOM 698 N N . ARG A 1 84 ? 10.150 4.213 -5.817 1.00 94.19 84 ARG A N 1
ATOM 699 C CA . ARG A 1 84 ? 11.232 3.873 -4.876 1.00 94.19 84 ARG A CA 1
ATOM 700 C C . ARG A 1 84 ? 10.725 3.296 -3.542 1.00 94.19 84 ARG A C 1
ATOM 702 O O . ARG A 1 84 ? 11.494 2.637 -2.854 1.00 94.19 84 ARG A O 1
ATOM 709 N N . ARG A 1 85 ? 9.497 3.634 -3.132 1.00 90.38 85 ARG A N 1
ATOM 710 C CA . ARG A 1 85 ? 8.921 3.257 -1.827 1.00 90.38 85 ARG A CA 1
ATOM 711 C C . ARG A 1 85 ? 8.182 1.915 -1.864 1.00 90.38 85 ARG A C 1
ATOM 713 O O . ARG A 1 85 ? 8.024 1.312 -0.807 1.00 90.38 85 ARG A O 1
ATOM 720 N N . LEU A 1 86 ? 7.680 1.533 -3.036 1.00 87.69 86 LEU A N 1
ATOM 721 C CA . LEU A 1 86 ? 7.001 0.263 -3.307 1.00 87.69 86 LEU A CA 1
ATOM 722 C C . LEU A 1 86 ? 8.022 -0.810 -3.704 1.00 87.69 86 LEU A C 1
ATOM 724 O O .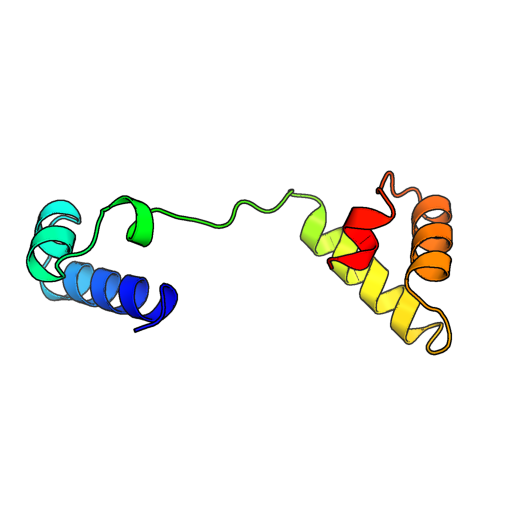 LEU A 1 86 ? 7.756 -1.995 -3.422 1.00 87.69 86 LEU A O 1
#

pLDDT: mean 91.11, std 5.52, range [70.25, 97.31]

Radius of gyration: 19.93 Å; chains: 1; bounding box: 40×23×50 Å